Protein AF-A0AAV6KZR9-F1 (afdb_monomer_lite)

Foldseek 3Di:
DDDDDDDDDDPPDPPVPPPPVDLALQVLCVQKAWDDDDPPPPDDPFAIWIGGNLPLDPDTDRHDSVLSLCQDQRDPPPDDNPPHHHRPSDDPVSSVVVVVSSVVSCVVPVDPPDPDDDDDDDDDDDD

Secondary structure (DSSP, 8-state):
------------------------S-GGGGGEEEE---TTSSS--PPPEEEETT-S-SSPEE--HHHHHHHHT-PPTTSPP-S----TTS-HHHHHHHHHHHHHHHHHHS-TT--------------

Structure (mmCIF, N/CA/C/O backbone):
data_AF-A0AAV6KZR9-F1
#
_entry.id   AF-A0AAV6KZR9-F1
#
loop_
_atom_site.group_PDB
_atom_site.id
_atom_site.type_symbol
_atom_site.label_atom_id
_atom_site.label_alt_id
_atom_site.label_comp_id
_atom_site.label_asym_id
_atom_site.label_entity_id
_atom_site.label_seq_id
_atom_site.pdbx_PDB_ins_code
_atom_site.Cartn_x
_atom_site.Cartn_y
_atom_site.Cartn_z
_atom_site.occupancy
_atom_site.B_iso_or_equiv
_atom_site.auth_seq_id
_atom_site.auth_comp_id
_atom_site.auth_asym_id
_atom_site.auth_atom_id
_atom_site.pdbx_PDB_model_num
ATOM 1 N N . MET A 1 1 ? 30.756 -46.237 -32.891 1.00 49.34 1 MET A N 1
ATOM 2 C CA . MET A 1 1 ? 30.267 -46.636 -31.551 1.00 49.34 1 MET A CA 1
ATOM 3 C C . MET A 1 1 ? 31.383 -46.223 -30.629 1.00 49.34 1 MET A C 1
ATOM 5 O O . MET A 1 1 ? 32.320 -46.984 -30.441 1.00 49.34 1 MET A O 1
ATOM 9 N N . ASP A 1 2 ? 31.334 -44.978 -30.181 1.00 40.25 2 ASP A N 1
ATOM 10 C CA . ASP A 1 2 ? 32.465 -44.315 -29.549 1.00 40.25 2 ASP A CA 1
ATOM 11 C C . ASP A 1 2 ? 32.039 -44.006 -28.116 1.00 40.25 2 ASP A C 1
ATOM 13 O O . ASP A 1 2 ? 31.153 -43.185 -27.879 1.00 40.25 2 ASP A O 1
ATOM 17 N N . LEU A 1 3 ? 32.597 -44.784 -27.188 1.00 58.00 3 LEU A N 1
ATOM 18 C CA . LEU A 1 3 ? 32.326 -44.775 -25.755 1.00 58.00 3 LEU A CA 1
ATOM 19 C C . LEU A 1 3 ? 33.661 -44.607 -25.017 1.00 58.00 3 LEU A C 1
ATOM 21 O O . LEU A 1 3 ? 34.383 -45.584 -24.852 1.00 58.00 3 LEU A O 1
ATOM 25 N N . ASP A 1 4 ? 33.957 -43.384 -24.578 1.00 46.25 4 ASP A N 1
ATOM 26 C CA . ASP A 1 4 ? 34.807 -43.058 -23.418 1.00 46.25 4 ASP A CA 1
ATOM 27 C C . ASP A 1 4 ? 34.487 -41.584 -23.047 1.00 46.25 4 ASP A C 1
ATOM 29 O O . ASP A 1 4 ? 34.670 -40.687 -23.861 1.00 46.25 4 ASP A O 1
ATOM 33 N N . ARG A 1 5 ? 33.677 -41.315 -22.012 1.00 50.78 5 ARG A N 1
ATOM 34 C CA . ARG A 1 5 ? 34.045 -41.218 -20.584 1.00 50.78 5 ARG A CA 1
ATOM 35 C C . ARG A 1 5 ? 34.639 -39.855 -20.232 1.00 50.78 5 ARG A C 1
ATOM 37 O O . ARG A 1 5 ? 35.796 -39.576 -20.507 1.00 50.78 5 ARG A O 1
ATOM 44 N N . SER A 1 6 ? 33.859 -39.052 -19.514 1.00 57.44 6 SER A N 1
ATOM 45 C CA . SER A 1 6 ? 34.234 -38.558 -18.183 1.00 57.44 6 SER A CA 1
ATOM 46 C C . SER A 1 6 ? 33.113 -37.700 -17.611 1.00 57.44 6 SER A C 1
ATOM 48 O O . SER A 1 6 ? 32.678 -36.719 -18.201 1.00 57.44 6 SER A O 1
ATOM 50 N N . ILE A 1 7 ? 32.649 -38.145 -16.452 1.00 62.56 7 ILE A N 1
ATOM 51 C CA . ILE A 1 7 ? 31.815 -37.426 -15.501 1.00 62.56 7 ILE A CA 1
ATOM 52 C C . ILE A 1 7 ? 32.694 -36.369 -14.831 1.00 62.56 7 ILE A C 1
ATOM 54 O O . ILE A 1 7 ? 33.696 -36.725 -14.218 1.00 62.56 7 ILE A O 1
ATOM 58 N N . HIS A 1 8 ? 32.323 -35.108 -15.009 1.00 48.62 8 HIS A N 1
ATOM 59 C CA . HIS A 1 8 ? 32.473 -33.936 -14.136 1.00 48.62 8 HIS A CA 1
ATOM 60 C C . HIS A 1 8 ? 31.905 -32.787 -14.994 1.00 48.62 8 HIS A C 1
ATOM 62 O O . HIS A 1 8 ? 32.225 -32.681 -16.172 1.00 48.62 8 HIS A O 1
ATOM 68 N N . SER A 1 9 ? 30.970 -31.978 -14.539 1.00 47.84 9 SER A N 1
ATOM 69 C CA . SER A 1 9 ? 30.980 -31.354 -13.233 1.00 47.84 9 SER A CA 1
ATOM 70 C C . SER A 1 9 ? 29.562 -31.061 -12.786 1.00 47.84 9 SER A C 1
ATOM 72 O O . SER A 1 9 ? 28.656 -30.867 -13.595 1.00 47.84 9 SER A O 1
ATOM 74 N N . GLU A 1 10 ? 29.421 -31.044 -11.474 1.00 55.38 10 GLU A N 1
ATOM 75 C CA . GLU A 1 10 ? 28.319 -30.452 -10.744 1.00 55.38 10 GLU A CA 1
ATOM 76 C C . GLU A 1 10 ? 27.943 -29.076 -11.328 1.00 55.38 10 GLU A C 1
ATOM 78 O O . GLU A 1 10 ? 28.762 -28.162 -11.345 1.00 55.38 10 GLU A O 1
ATOM 83 N N . GLU A 1 11 ? 26.704 -28.925 -11.796 1.00 58.19 11 GLU A N 1
ATOM 84 C CA . GLU A 1 11 ? 26.035 -27.621 -11.858 1.00 58.19 11 GLU A CA 1
ATOM 85 C C . GLU A 1 11 ? 25.015 -27.601 -10.713 1.00 58.19 11 GLU A C 1
ATOM 87 O O . GLU A 1 11 ? 23.801 -27.648 -10.906 1.00 58.19 11 GLU A O 1
ATOM 92 N N . GLU A 1 12 ? 25.553 -27.659 -9.494 1.00 56.38 12 GLU A N 1
ATOM 93 C CA . GLU A 1 12 ? 24.895 -27.098 -8.321 1.00 56.38 12 GLU A CA 1
ATOM 94 C C . GLU A 1 12 ? 25.208 -25.598 -8.257 1.00 56.38 12 GLU A C 1
ATOM 96 O O . GLU A 1 12 ? 26.265 -25.149 -8.700 1.00 56.38 12 GLU A O 1
ATOM 101 N N . ASP A 1 13 ? 24.268 -24.870 -7.663 1.00 42.94 13 ASP A N 1
ATOM 102 C CA . ASP A 1 13 ? 24.344 -23.467 -7.265 1.00 42.94 13 ASP A CA 1
ATOM 103 C C . ASP A 1 13 ? 24.346 -22.405 -8.375 1.00 42.94 13 ASP A C 1
ATOM 105 O O . ASP A 1 13 ? 25.357 -21.816 -8.740 1.00 42.94 13 ASP A O 1
ATOM 109 N N . ASP A 1 14 ? 23.131 -22.039 -8.788 1.00 42.25 14 ASP A N 1
ATOM 110 C CA . ASP A 1 14 ? 22.800 -20.616 -8.897 1.00 42.25 14 ASP A CA 1
ATOM 111 C C . ASP A 1 14 ? 21.538 -20.361 -8.062 1.00 42.25 14 ASP A C 1
ATOM 113 O O . ASP A 1 14 ? 20.446 -20.064 -8.558 1.00 42.25 14 ASP A O 1
ATOM 117 N N . ILE A 1 15 ? 21.674 -20.539 -6.743 1.00 54.19 15 ILE A N 1
ATOM 118 C CA . ILE A 1 15 ? 20.877 -19.733 -5.825 1.00 54.19 15 ILE A CA 1
ATOM 119 C C . ILE A 1 15 ? 21.330 -18.301 -6.114 1.00 54.19 15 ILE A C 1
ATOM 121 O O . ILE A 1 15 ? 22.389 -17.882 -5.657 1.00 54.19 15 ILE A O 1
ATOM 125 N N . GLN A 1 16 ? 20.565 -17.572 -6.934 1.00 43.94 16 GLN A N 1
ATOM 126 C CA . GLN A 1 16 ? 20.769 -16.138 -7.136 1.00 43.94 16 GLN A CA 1
ATOM 127 C C . GLN A 1 16 ? 20.476 -15.422 -5.824 1.00 43.94 16 GLN A C 1
ATOM 129 O O . GLN A 1 16 ? 19.374 -14.939 -5.563 1.00 43.94 16 GLN A O 1
ATOM 134 N N . GLU A 1 17 ? 21.494 -15.390 -4.981 1.00 54.78 17 GLU A N 1
ATOM 135 C CA . GLU A 1 17 ? 21.587 -14.645 -3.741 1.00 54.78 17 GLU A CA 1
ATOM 136 C C . GLU A 1 17 ? 21.960 -13.184 -4.069 1.00 54.78 17 GLU A C 1
ATOM 138 O O . GLU A 1 17 ? 22.914 -12.620 -3.553 1.00 54.78 17 GLU A O 1
ATOM 143 N N . ASP A 1 18 ? 21.179 -12.567 -4.961 1.00 43.91 18 ASP A N 1
ATOM 144 C CA . ASP A 1 18 ? 21.249 -11.154 -5.361 1.00 43.91 18 ASP A CA 1
ATOM 145 C C . ASP A 1 18 ? 19.867 -10.492 -5.184 1.00 43.91 18 ASP A C 1
ATOM 147 O O . ASP A 1 18 ? 19.399 -9.711 -6.006 1.00 43.91 18 ASP A O 1
ATOM 151 N N . ASP A 1 19 ? 19.186 -10.796 -4.078 1.00 48.09 19 ASP A N 1
ATOM 152 C CA . ASP A 1 19 ? 18.079 -9.978 -3.561 1.00 48.09 19 ASP A CA 1
ATOM 153 C C . ASP A 1 19 ? 18.475 -9.405 -2.190 1.00 48.09 19 ASP A C 1
ATOM 155 O O . ASP A 1 19 ? 17.711 -9.356 -1.225 1.00 48.09 19 ASP A O 1
ATOM 159 N N . ILE A 1 20 ? 19.720 -8.926 -2.089 1.00 49.25 20 ILE A N 1
ATOM 160 C CA . ILE A 1 20 ? 20.002 -7.818 -1.177 1.00 49.25 20 ILE A CA 1
ATOM 161 C C . ILE A 1 20 ? 19.287 -6.634 -1.811 1.00 49.25 20 ILE A C 1
ATOM 163 O O . ILE A 1 20 ? 19.848 -5.924 -2.641 1.00 49.25 20 ILE A O 1
ATOM 167 N N . GLU A 1 21 ? 18.004 -6.513 -1.468 1.00 52.53 21 GLU A N 1
ATOM 168 C CA . GLU A 1 21 ? 17.100 -5.425 -1.804 1.00 52.53 21 GLU A CA 1
ATOM 169 C C . GLU A 1 21 ? 17.834 -4.113 -1.491 1.00 52.53 21 GLU A C 1
ATOM 171 O O . GLU A 1 21 ? 17.826 -3.631 -0.353 1.00 52.53 21 GLU A O 1
ATOM 176 N N . GLU A 1 22 ? 18.562 -3.580 -2.486 1.00 53.12 22 GLU A N 1
ATOM 177 C CA . GLU A 1 22 ? 19.227 -2.286 -2.395 1.00 53.12 22 GLU A CA 1
ATOM 178 C C . GLU A 1 22 ? 18.170 -1.326 -1.858 1.00 53.12 22 GLU A C 1
ATOM 180 O O . GLU A 1 22 ? 17.028 -1.375 -2.339 1.00 53.12 22 GLU A O 1
ATOM 185 N N . PRO A 1 23 ? 18.489 -0.476 -0.864 1.00 52.69 23 PRO A N 1
ATOM 186 C CA . PRO A 1 23 ? 17.531 0.491 -0.366 1.00 52.69 23 PRO A CA 1
ATOM 187 C C . PRO A 1 23 ? 17.122 1.361 -1.555 1.00 52.69 23 PRO A C 1
ATOM 189 O O . PRO A 1 23 ? 17.841 2.245 -1.993 1.00 52.69 23 PRO A O 1
ATOM 192 N N . SER A 1 24 ? 16.002 1.031 -2.184 1.00 58.84 24 SER A N 1
ATOM 193 C CA . SER A 1 24 ? 15.575 1.706 -3.396 1.00 58.84 24 SER A CA 1
ATOM 194 C C . SER A 1 24 ? 14.849 2.978 -2.984 1.00 58.84 24 SER A C 1
ATOM 196 O O . SER A 1 24 ? 14.325 3.098 -1.874 1.00 58.84 24 SER A O 1
ATOM 198 N N . ALA A 1 25 ? 14.701 3.925 -3.911 1.00 63.19 25 ALA A N 1
ATOM 199 C CA . ALA A 1 25 ? 13.853 5.106 -3.718 1.00 63.19 25 ALA A CA 1
ATOM 200 C C . ALA A 1 25 ? 12.370 4.772 -3.412 1.00 63.19 25 ALA A C 1
ATOM 202 O O . ALA A 1 25 ? 11.537 5.677 -3.295 1.00 63.19 25 ALA A O 1
ATOM 203 N N . THR A 1 26 ? 12.020 3.485 -3.344 1.00 73.44 26 THR A N 1
ATOM 204 C CA . THR A 1 26 ? 10.676 2.958 -3.178 1.00 73.44 26 THR A CA 1
ATOM 205 C C . THR A 1 26 ? 10.633 1.852 -2.106 1.00 73.44 26 THR A C 1
ATOM 207 O O . THR A 1 26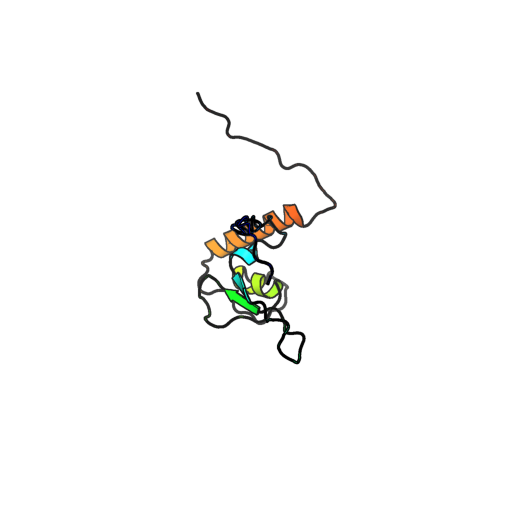 ? 10.309 0.709 -2.426 1.00 73.44 26 THR A O 1
ATOM 210 N N . PRO A 1 27 ? 10.900 2.169 -0.823 1.00 81.31 27 PRO A N 1
ATOM 211 C CA . PRO A 1 27 ? 10.926 1.177 0.263 1.00 81.31 27 PRO A CA 1
ATOM 212 C C . PRO A 1 27 ? 9.560 0.512 0.498 1.00 81.31 27 PRO A C 1
ATOM 214 O O . PRO A 1 27 ? 9.470 -0.607 0.991 1.00 81.31 27 PRO A O 1
ATOM 217 N N . LEU A 1 28 ? 8.471 1.164 0.076 1.00 84.81 28 LEU A N 1
ATOM 218 C CA . LEU A 1 28 ? 7.118 0.650 0.268 1.00 84.81 28 LEU A CA 1
ATOM 219 C C . LEU A 1 28 ? 6.818 -0.638 -0.525 1.00 84.81 28 LEU A C 1
ATOM 221 O O . LEU A 1 28 ? 5.836 -1.312 -0.215 1.00 84.81 28 LEU A O 1
ATOM 225 N N . TRP A 1 29 ? 7.627 -0.994 -1.535 1.00 84.50 29 TRP A N 1
ATOM 226 C CA . TRP A 1 29 ? 7.453 -2.264 -2.254 1.00 84.50 29 TRP A CA 1
ATOM 227 C C . TRP A 1 29 ? 7.663 -3.477 -1.356 1.00 84.50 29 TRP A C 1
ATOM 229 O O . TRP A 1 29 ? 7.004 -4.480 -1.575 1.00 84.50 29 TRP A O 1
ATOM 239 N N . LYS A 1 30 ? 8.457 -3.367 -0.290 1.00 83.94 30 LYS A N 1
ATOM 240 C CA . LYS A 1 30 ? 8.670 -4.464 0.661 1.00 83.94 30 LYS A CA 1
ATOM 241 C C . LYS A 1 30 ? 7.378 -4.955 1.326 1.00 83.94 30 LYS A C 1
ATOM 243 O O . LYS A 1 30 ? 7.244 -6.112 1.714 1.00 83.94 30 LYS A O 1
ATOM 248 N N . TYR A 1 31 ? 6.384 -4.073 1.415 1.00 86.06 31 TYR A N 1
ATOM 249 C CA . TYR A 1 31 ? 5.091 -4.352 2.036 1.00 86.06 31 TYR A CA 1
ATOM 250 C C . TYR A 1 31 ? 4.012 -4.797 1.035 1.00 86.06 31 TYR A C 1
ATOM 252 O O . TYR A 1 31 ? 2.863 -5.047 1.420 1.00 86.06 31 TYR A O 1
ATOM 260 N N . VAL A 1 32 ? 4.349 -4.897 -0.255 1.00 87.19 32 VAL A N 1
ATOM 261 C CA . VAL A 1 32 ? 3.436 -5.364 -1.302 1.00 87.19 32 VAL A CA 1
ATOM 262 C C . VAL A 1 32 ? 4.121 -6.338 -2.251 1.00 87.19 32 VAL A C 1
ATOM 264 O O . VAL A 1 32 ? 5.202 -6.105 -2.770 1.00 87.19 32 VAL A O 1
ATOM 267 N N . THR A 1 33 ? 3.441 -7.420 -2.590 1.00 86.69 33 THR A N 1
ATOM 268 C CA . THR A 1 33 ? 3.956 -8.361 -3.581 1.00 86.69 33 THR A CA 1
ATOM 269 C C . THR A 1 33 ? 3.614 -7.865 -4.983 1.00 86.69 33 THR A C 1
ATOM 271 O O . THR A 1 33 ? 2.436 -7.724 -5.334 1.00 86.69 33 THR A O 1
ATOM 274 N N . LYS A 1 34 ? 4.628 -7.599 -5.815 1.00 84.00 34 LYS A N 1
ATOM 275 C CA . LYS A 1 34 ? 4.432 -7.241 -7.226 1.00 84.00 34 LYS A CA 1
ATOM 276 C C . LYS A 1 34 ? 4.063 -8.483 -8.028 1.00 84.00 34 LYS A C 1
ATOM 278 O O . LYS A 1 34 ? 4.854 -9.404 -8.177 1.00 84.00 34 LYS A O 1
ATOM 283 N N . VAL A 1 35 ? 2.874 -8.472 -8.612 1.00 81.19 35 VAL A N 1
ATOM 284 C CA . VAL A 1 35 ? 2.426 -9.524 -9.520 1.00 81.19 35 VAL A CA 1
ATOM 285 C C . VAL A 1 35 ? 2.830 -9.119 -10.932 1.00 81.19 35 VAL A C 1
ATOM 287 O O . VAL A 1 35 ? 2.206 -8.252 -11.559 1.00 81.19 35 VAL A O 1
ATOM 290 N N . HIS A 1 36 ? 3.908 -9.725 -11.425 1.00 68.69 36 HIS A N 1
ATOM 291 C CA . HIS A 1 36 ? 4.295 -9.607 -12.823 1.00 68.69 36 HIS A CA 1
ATOM 292 C C . HIS A 1 36 ? 3.285 -10.374 -13.673 1.00 68.69 36 HIS A C 1
ATOM 294 O O . HIS A 1 36 ? 3.091 -11.574 -13.517 1.00 68.69 36 HIS A O 1
ATOM 300 N N . VAL A 1 37 ? 2.596 -9.655 -14.557 1.00 63.34 37 VAL A N 1
ATOM 301 C CA . VAL A 1 37 ? 1.798 -10.297 -15.598 1.00 63.34 37 VAL A CA 1
ATOM 302 C C . VAL A 1 37 ? 2.789 -10.718 -16.666 1.00 63.34 37 VAL A C 1
ATOM 304 O O . VAL A 1 37 ? 3.420 -9.858 -17.282 1.00 63.34 37 VAL A O 1
ATOM 307 N N . GLU A 1 38 ? 2.964 -12.022 -16.834 1.00 56.69 38 GLU A N 1
ATOM 308 C CA . GLU A 1 38 ? 3.897 -12.568 -17.809 1.00 56.69 38 GLU A CA 1
ATOM 309 C C . GLU A 1 38 ? 3.611 -12.005 -19.203 1.00 56.69 38 GLU A C 1
ATOM 311 O O . GLU A 1 38 ? 2.462 -11.905 -19.656 1.00 56.69 38 GLU A O 1
ATOM 316 N N . LYS A 1 39 ? 4.687 -11.621 -19.891 1.00 52.41 39 LYS A N 1
ATOM 317 C CA . LYS A 1 39 ? 4.691 -11.023 -21.229 1.00 52.41 39 LYS A CA 1
ATOM 318 C C . LYS A 1 39 ? 4.412 -12.097 -22.295 1.00 52.41 39 LYS A C 1
ATOM 320 O O . LYS A 1 39 ? 5.180 -12.262 -23.228 1.00 52.41 39 LYS A O 1
ATOM 325 N N . GLY A 1 40 ? 3.338 -12.864 -22.125 1.00 50.16 40 GLY A N 1
ATOM 326 C CA . GLY A 1 40 ? 2.938 -13.966 -23.010 1.00 50.16 40 GLY A CA 1
ATOM 327 C C . GLY A 1 40 ? 1.446 -13.981 -23.344 1.00 50.16 40 GLY A C 1
ATOM 328 O O . GLY A 1 40 ? 1.027 -14.647 -24.287 1.00 50.16 40 GLY A O 1
ATOM 329 N N . SER A 1 41 ? 0.626 -13.199 -22.635 1.00 49.41 41 SER A N 1
ATOM 330 C CA . SER A 1 41 ? -0.787 -13.044 -22.984 1.00 49.41 41 SER A CA 1
ATOM 331 C C . SER A 1 41 ? -0.927 -12.068 -24.153 1.00 49.41 41 SER A C 1
ATOM 333 O O . SER A 1 41 ? -0.669 -10.872 -24.035 1.00 49.41 41 SER A O 1
ATOM 335 N N . LYS A 1 42 ? -1.295 -12.622 -25.306 1.00 48.41 42 LYS A N 1
ATOM 336 C CA . LYS A 1 42 ? -1.541 -11.973 -26.597 1.00 48.41 42 LYS A CA 1
ATOM 337 C C . LYS A 1 42 ? -2.537 -10.808 -26.466 1.00 48.41 42 LYS A C 1
ATOM 339 O O . LYS A 1 42 ? -3.731 -10.980 -26.672 1.00 48.41 42 LYS A O 1
ATOM 344 N N . GLY A 1 43 ? -2.035 -9.621 -26.138 1.00 48.34 43 GLY A N 1
ATOM 345 C CA . GLY A 1 43 ? -2.795 -8.373 -26.170 1.00 48.34 43 GLY A CA 1
ATOM 346 C C . GLY A 1 43 ? -2.751 -7.583 -24.866 1.00 48.34 43 GLY A C 1
ATOM 347 O O . GLY A 1 43 ? -3.326 -7.975 -23.858 1.00 48.34 43 GLY A O 1
ATOM 348 N N . GLY A 1 44 ? -2.150 -6.397 -24.941 1.00 48.88 44 GLY A N 1
ATOM 349 C CA . GLY A 1 44 ? -2.406 -5.310 -24.001 1.00 48.88 44 GLY A CA 1
ATOM 350 C C . GLY A 1 44 ? -1.254 -5.037 -23.047 1.00 48.88 44 GLY A C 1
ATOM 351 O O . GLY A 1 44 ? -0.847 -5.896 -22.272 1.00 48.88 44 GLY A O 1
ATOM 352 N N . GLY A 1 45 ? -0.761 -3.795 -23.080 1.00 54.09 45 GLY A N 1
ATOM 353 C CA . GLY A 1 45 ? 0.102 -3.222 -22.050 1.00 54.09 45 GLY A CA 1
ATOM 354 C C . GLY A 1 45 ? -0.616 -3.222 -20.702 1.00 54.09 45 GLY A C 1
ATOM 355 O O . GLY A 1 45 ? -1.237 -2.236 -20.309 1.00 54.09 45 GLY A O 1
ATOM 356 N N . GLY A 1 46 ? -0.586 -4.367 -20.025 1.00 58.84 46 GLY A N 1
ATOM 357 C CA . GLY A 1 46 ? -1.213 -4.574 -18.734 1.00 58.84 46 GLY A CA 1
ATOM 358 C C . GLY A 1 46 ? -0.466 -3.780 -17.678 1.00 58.84 46 GLY A C 1
ATOM 359 O O . GLY A 1 46 ? 0.723 -3.991 -17.449 1.00 58.84 46 GLY A O 1
ATOM 360 N N . SER A 1 47 ? -1.167 -2.857 -17.029 1.00 66.56 47 SER A N 1
ATOM 361 C CA . SER A 1 47 ? -0.667 -2.162 -15.848 1.00 66.56 47 SER A CA 1
ATOM 362 C C . SER A 1 47 ? -0.191 -3.175 -14.800 1.00 66.56 47 SER A C 1
ATOM 364 O O . SER A 1 47 ? -0.830 -4.209 -14.587 1.00 66.56 47 SER A O 1
ATOM 366 N N . ALA A 1 48 ? 0.951 -2.875 -14.166 1.00 75.38 48 ALA A N 1
ATOM 367 C CA . ALA A 1 48 ? 1.515 -3.706 -13.107 1.00 75.38 48 ALA A CA 1
ATOM 368 C C . ALA A 1 48 ? 0.448 -4.009 -12.048 1.00 75.38 48 ALA A C 1
ATOM 370 O O . ALA A 1 48 ? -0.372 -3.148 -11.712 1.00 75.38 48 ALA A O 1
ATOM 371 N N . LYS A 1 49 ? 0.436 -5.245 -11.555 1.00 84.69 49 LYS A N 1
ATOM 372 C CA . LYS A 1 49 ? -0.472 -5.669 -10.496 1.00 84.69 49 LYS A CA 1
ATOM 373 C C . LYS A 1 49 ? 0.308 -5.800 -9.191 1.00 84.69 49 LYS A C 1
ATOM 375 O O . LYS A 1 49 ? 1.493 -6.120 -9.216 1.00 84.69 49 LYS A O 1
ATOM 380 N N . PHE A 1 50 ? -0.332 -5.537 -8.060 1.00 86.56 50 PHE A N 1
ATOM 381 C CA . PHE A 1 50 ? 0.281 -5.716 -6.744 1.00 86.56 50 PHE A CA 1
ATOM 382 C C . PHE A 1 50 ? -0.728 -6.245 -5.726 1.00 86.56 50 PHE A C 1
ATOM 384 O O . PHE A 1 50 ? -1.917 -5.933 -5.797 1.00 86.56 50 PHE A O 1
ATOM 391 N N .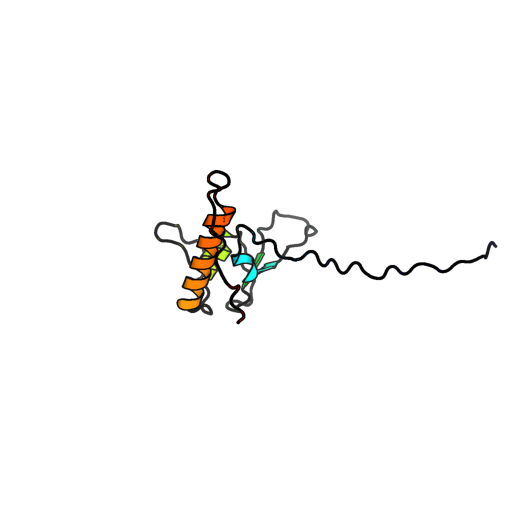 ILE A 1 51 ? -0.253 -7.044 -4.778 1.00 87.81 51 ILE A N 1
ATOM 392 C CA . ILE A 1 51 ? -1.034 -7.604 -3.672 1.00 87.81 51 ILE A CA 1
ATOM 393 C C . ILE A 1 51 ? -0.478 -7.035 -2.372 1.00 87.81 51 ILE A C 1
ATOM 395 O O . ILE A 1 51 ? 0.730 -6.916 -2.206 1.00 87.81 51 ILE A O 1
ATOM 399 N N . CYS A 1 52 ? -1.359 -6.650 -1.455 1.00 89.81 52 CYS A N 1
ATOM 400 C CA . CYS A 1 52 ? -0.952 -6.149 -0.149 1.00 89.81 52 CYS A CA 1
ATOM 401 C C . CYS A 1 52 ? -0.597 -7.310 0.787 1.00 89.81 52 CYS A C 1
ATOM 403 O O . CYS A 1 52 ? -1.437 -8.187 1.004 1.00 89.81 52 CYS A O 1
ATOM 405 N N . ASN A 1 53 ? 0.600 -7.288 1.383 1.00 88.69 53 ASN A N 1
ATOM 406 C CA . ASN A 1 53 ? 1.064 -8.366 2.266 1.00 88.69 53 ASN A CA 1
ATOM 407 C C . ASN A 1 53 ? 0.278 -8.412 3.589 1.00 88.69 53 ASN A C 1
ATOM 409 O O . ASN A 1 53 ? 0.151 -9.463 4.209 1.00 88.69 53 ASN A O 1
ATOM 413 N N . PHE A 1 54 ? -0.358 -7.304 3.976 1.00 84.88 54 PHE A N 1
ATOM 414 C CA . PHE A 1 54 ? -1.226 -7.233 5.156 1.00 84.88 54 PHE A CA 1
ATOM 415 C C . PHE A 1 54 ? -2.583 -7.929 4.975 1.00 84.88 54 PHE A C 1
ATOM 417 O O . PHE A 1 54 ? -3.415 -7.901 5.880 1.00 84.88 54 PHE A O 1
ATOM 424 N N . SER A 1 55 ? -2.841 -8.549 3.817 1.00 79.94 55 SER A N 1
ATOM 425 C CA . SER A 1 55 ? -4.075 -9.301 3.553 1.00 79.94 55 SER A CA 1
ATOM 426 C C . SER A 1 55 ? -5.351 -8.464 3.725 1.00 79.94 55 SER A C 1
ATOM 428 O O . SER A 1 55 ? -6.399 -8.960 4.136 1.00 79.94 55 SER A O 1
ATOM 430 N N . CYS A 1 56 ? -5.290 -7.167 3.408 1.00 83.06 56 CYS A N 1
ATOM 431 C CA . CYS A 1 56 ? -6.473 -6.302 3.412 1.00 83.06 56 CYS A CA 1
ATOM 432 C C . CYS A 1 56 ? -7.453 -6.643 2.283 1.00 83.06 56 CYS A C 1
ATOM 434 O O . CYS A 1 56 ? -8.639 -6.341 2.368 1.00 83.06 56 CYS A O 1
ATOM 436 N N . GLN A 1 57 ? -6.945 -7.222 1.193 1.00 78.00 57 GLN A N 1
ATOM 437 C CA . GLN A 1 57 ? -7.726 -7.606 0.033 1.00 78.00 57 GLN A CA 1
ATOM 438 C C . GLN A 1 57 ? -7.092 -8.836 -0.608 1.00 78.00 57 GLN A C 1
ATOM 440 O O . GLN A 1 57 ? -5.891 -8.863 -0.851 1.00 78.00 57 GLN A O 1
ATOM 445 N N . VAL A 1 58 ? -7.923 -9.828 -0.923 1.00 75.44 58 VAL A N 1
ATOM 446 C CA . VAL A 1 58 ? -7.495 -11.079 -1.574 1.00 75.44 58 VAL A CA 1
ATOM 447 C C . VAL A 1 58 ? -7.158 -10.860 -3.057 1.00 75.44 58 VAL A C 1
ATOM 449 O O . VAL A 1 58 ? -6.409 -11.617 -3.662 1.00 75.44 58 VAL A O 1
ATOM 452 N N . LYS A 1 59 ? -7.712 -9.805 -3.667 1.00 81.12 59 LYS A N 1
ATOM 453 C CA . LYS A 1 59 ? -7.540 -9.494 -5.091 1.00 81.12 59 LYS A CA 1
ATOM 454 C C . LYS A 1 59 ? -6.376 -8.527 -5.323 1.00 81.12 59 LYS A C 1
ATOM 456 O O . LYS A 1 59 ? -6.320 -7.514 -4.619 1.00 81.12 59 LYS A O 1
ATOM 461 N N . PRO A 1 60 ? -5.543 -8.756 -6.356 1.00 83.38 60 PRO A N 1
ATOM 462 C CA . PRO A 1 60 ? -4.485 -7.832 -6.737 1.00 83.38 60 PRO A CA 1
ATOM 463 C C . PRO A 1 60 ? -5.058 -6.502 -7.232 1.00 83.38 60 PRO A C 1
ATOM 465 O O . PRO A 1 60 ? -5.992 -6.462 -8.036 1.00 83.38 60 PRO A O 1
ATOM 468 N N . TYR A 1 61 ? -4.459 -5.404 -6.791 1.00 84.50 61 TYR A N 1
ATOM 469 C CA . TYR A 1 61 ? -4.717 -4.072 -7.317 1.00 84.50 61 TYR A CA 1
ATOM 470 C C . TYR A 1 61 ? -3.971 -3.868 -8.636 1.00 84.50 61 TYR A C 1
ATOM 472 O O . TYR A 1 61 ? -2.837 -4.311 -8.797 1.00 84.50 61 TYR A O 1
ATOM 480 N N . THR A 1 62 ? -4.581 -3.149 -9.577 1.00 84.06 62 THR A N 1
ATOM 481 C CA . THR A 1 62 ? -3.930 -2.713 -10.821 1.00 84.06 62 THR A CA 1
ATOM 482 C C . THR A 1 62 ? -3.364 -1.307 -10.639 1.00 84.06 62 THR A C 1
ATOM 484 O O . THR A 1 62 ? -4.116 -0.346 -10.435 1.00 84.06 62 THR A O 1
ATOM 487 N N . GLY A 1 63 ? -2.049 -1.135 -10.720 1.00 81.56 63 GLY A N 1
ATOM 488 C CA . GLY A 1 63 ? -1.446 0.163 -10.468 1.00 81.56 63 GLY A CA 1
ATOM 489 C C . GLY A 1 63 ? 0.070 0.204 -10.431 1.00 81.56 63 GLY A C 1
ATOM 490 O O . GLY A 1 63 ? 0.746 -0.793 -10.224 1.00 81.56 63 GLY A O 1
ATOM 491 N N . SER A 1 64 ? 0.594 1.415 -10.597 1.00 81.75 64 SER A N 1
ATOM 492 C CA . SER A 1 64 ? 1.985 1.739 -10.301 1.00 81.75 64 SER A CA 1
ATOM 493 C C . SER A 1 64 ? 2.171 2.068 -8.815 1.00 81.75 64 SER A C 1
ATOM 495 O O . SER A 1 64 ? 1.205 2.155 -8.050 1.00 81.75 64 SER A O 1
ATOM 497 N N . TYR A 1 65 ? 3.418 2.337 -8.427 1.00 82.94 65 TYR A N 1
ATOM 498 C CA . TYR A 1 65 ? 3.821 2.726 -7.075 1.00 82.94 65 TYR A CA 1
ATOM 499 C C . TYR A 1 65 ? 2.954 3.823 -6.436 1.00 82.94 65 TYR A C 1
ATOM 501 O O . TYR A 1 65 ? 2.683 3.783 -5.243 1.00 82.94 65 TYR A O 1
ATOM 509 N N . SER A 1 66 ? 2.433 4.781 -7.211 1.00 83.31 66 SER A N 1
ATOM 510 C CA . SER A 1 66 ? 1.548 5.823 -6.670 1.00 83.31 66 SER A CA 1
ATOM 511 C C . SER A 1 66 ? 0.285 5.254 -6.010 1.00 83.31 66 SER A C 1
ATOM 513 O O . SER A 1 66 ? -0.209 5.836 -5.048 1.00 83.31 66 SER A O 1
ATOM 515 N N . ARG A 1 67 ? -0.237 4.123 -6.508 1.00 86.94 67 ARG A N 1
ATOM 516 C CA . ARG A 1 67 ? -1.367 3.411 -5.892 1.00 86.94 67 ARG A CA 1
ATOM 517 C C . ARG A 1 67 ? -0.936 2.582 -4.689 1.00 86.94 67 ARG A C 1
ATOM 519 O O . ARG A 1 67 ? -1.686 2.541 -3.726 1.00 86.94 67 ARG A O 1
ATOM 526 N N . VAL A 1 68 ? 0.260 1.993 -4.712 1.00 86.62 68 VAL A N 1
ATOM 527 C CA . VAL A 1 68 ? 0.854 1.321 -3.540 1.00 86.62 68 VAL A CA 1
ATOM 528 C C . VAL A 1 68 ? 0.986 2.311 -2.384 1.00 86.62 68 VAL A C 1
ATOM 530 O O . VAL A 1 68 ? 0.470 2.077 -1.298 1.00 86.62 68 VAL A O 1
ATOM 533 N N . ARG A 1 69 ? 1.571 3.480 -2.653 1.00 87.75 69 ARG A N 1
ATOM 534 C CA . ARG A 1 69 ? 1.698 4.572 -1.689 1.00 87.75 69 ARG A CA 1
ATOM 535 C C . ARG A 1 69 ? 0.343 5.012 -1.139 1.00 87.75 69 ARG A C 1
ATOM 537 O O . ARG A 1 69 ? 0.160 5.061 0.069 1.00 87.75 69 ARG A O 1
ATOM 544 N N . ALA A 1 70 ? -0.616 5.284 -2.025 1.00 89.38 70 ALA A N 1
ATOM 545 C CA . ALA A 1 70 ? -1.960 5.691 -1.622 1.00 89.38 70 ALA A CA 1
ATOM 546 C C . ALA A 1 70 ? -2.705 4.607 -0.822 1.00 89.38 70 ALA A C 1
ATOM 548 O O . ALA A 1 70 ? -3.554 4.939 -0.002 1.00 89.38 70 ALA A O 1
ATOM 549 N N . HIS A 1 71 ? -2.391 3.331 -1.047 1.00 89.31 71 HIS A N 1
ATOM 550 C CA . HIS A 1 71 ? -2.937 2.215 -0.286 1.00 89.31 71 HIS A CA 1
ATOM 551 C C . HIS A 1 71 ? -2.323 2.107 1.115 1.00 89.31 71 HIS A C 1
ATOM 553 O O . HIS A 1 71 ? -3.055 1.904 2.078 1.00 89.31 71 HIS A O 1
ATOM 559 N N . LEU A 1 72 ? -1.000 2.250 1.231 1.00 88.19 72 LEU A N 1
ATOM 560 C CA . LEU A 1 72 ? -0.281 2.078 2.493 1.00 88.19 72 LEU A CA 1
ATOM 561 C C . LEU A 1 72 ? -0.407 3.312 3.390 1.00 88.19 72 LEU A C 1
ATOM 563 O O . LEU A 1 72 ? -0.941 3.209 4.482 1.00 88.19 72 LEU A O 1
ATOM 567 N N . ILE A 1 73 ? 0.024 4.484 2.917 1.00 89.12 73 ILE A N 1
ATOM 568 C CA . ILE A 1 73 ? 0.098 5.710 3.733 1.00 89.12 73 ILE A CA 1
ATOM 569 C C . ILE A 1 73 ? -1.004 6.733 3.427 1.00 89.12 73 ILE A C 1
ATOM 571 O O . ILE A 1 73 ? -1.056 7.806 4.027 1.00 89.12 73 ILE A O 1
ATOM 575 N N . GLY A 1 74 ? -1.878 6.425 2.468 1.00 86.62 74 GLY A N 1
ATOM 576 C CA . GLY A 1 74 ? -2.923 7.336 2.016 1.00 86.62 74 GLY A CA 1
ATOM 577 C C . GLY A 1 74 ? -2.457 8.358 0.977 1.00 86.62 74 GLY A C 1
ATOM 578 O O . GLY A 1 74 ? -1.291 8.437 0.579 1.00 86.62 74 GLY A O 1
ATOM 579 N N . VAL A 1 75 ? -3.412 9.151 0.489 1.00 81.44 75 VAL A N 1
ATOM 580 C CA . VAL A 1 75 ? -3.127 10.277 -0.407 1.00 81.44 75 VAL A CA 1
ATOM 581 C C . VAL A 1 75 ? -2.815 11.523 0.426 1.00 81.44 75 VAL A C 1
ATOM 583 O O . VAL A 1 75 ? -3.582 11.848 1.333 1.00 81.44 75 VAL A O 1
ATOM 586 N N . PRO A 1 76 ? -1.711 12.241 0.150 1.00 76.00 76 PRO A N 1
ATOM 587 C CA . PRO A 1 76 ? -1.417 13.472 0.869 1.00 76.00 76 PRO A CA 1
ATOM 588 C C . PRO A 1 76 ? -2.458 14.556 0.536 1.00 76.00 76 PRO A C 1
ATOM 590 O O . PRO A 1 76 ? -3.083 14.512 -0.534 1.00 76.00 76 PRO A O 1
ATOM 593 N N . PRO A 1 77 ? -2.638 15.549 1.425 1.00 75.25 77 PRO A N 1
ATOM 594 C CA . PRO A 1 77 ? -3.585 16.634 1.200 1.00 75.25 77 PRO A CA 1
ATOM 595 C C . PRO A 1 77 ? -3.261 17.367 -0.109 1.00 75.25 77 PRO A C 1
ATOM 597 O O . PRO A 1 77 ? -2.104 17.661 -0.404 1.00 75.25 77 PRO A O 1
ATOM 600 N N . GLY A 1 78 ? -4.291 17.622 -0.921 1.00 75.69 78 GLY A N 1
ATOM 601 C CA . GLY A 1 78 ? -4.154 18.279 -2.227 1.00 75.69 78 GLY A CA 1
ATOM 602 C C . GLY A 1 78 ? -3.855 17.348 -3.41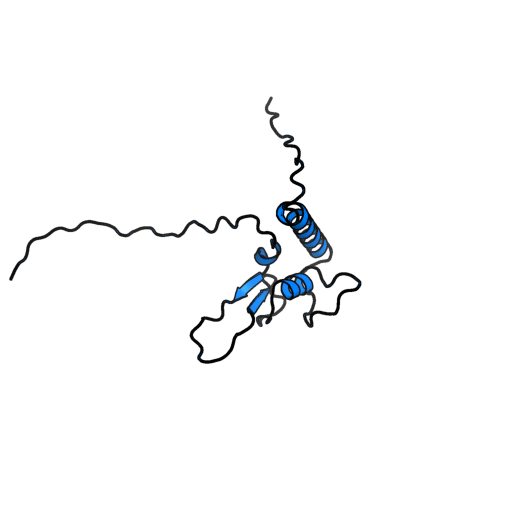0 1.00 75.69 78 GLY A C 1
ATOM 603 O O . GLY A 1 78 ? -3.749 17.827 -4.537 1.00 75.69 78 GLY A O 1
ATOM 604 N N . GLN A 1 79 ? -3.747 16.030 -3.207 1.00 75.06 79 GLN A N 1
ATOM 605 C CA . GLN A 1 79 ? -3.680 15.061 -4.309 1.00 75.06 79 GLN A CA 1
ATOM 606 C C . GLN A 1 79 ? -5.055 14.453 -4.619 1.00 75.06 79 GLN A C 1
ATOM 608 O O . GLN A 1 79 ? -5.876 14.213 -3.733 1.00 75.06 79 GLN A O 1
ATOM 613 N N . LYS A 1 80 ? -5.305 14.178 -5.905 1.00 77.00 80 LYS A N 1
ATOM 614 C CA . LYS A 1 80 ? -6.520 13.489 -6.371 1.00 77.00 80 LYS A CA 1
ATOM 615 C C . LYS A 1 80 ? -6.566 12.061 -5.832 1.00 77.00 80 LYS A C 1
ATOM 617 O O . LYS A 1 80 ? -5.548 11.385 -5.845 1.00 77.00 80 LYS A O 1
ATOM 622 N N . LYS A 1 81 ? -7.742 11.575 -5.423 1.00 75.94 81 LYS A N 1
ATOM 623 C CA . LYS A 1 81 ? -7.916 10.183 -4.975 1.00 75.94 81 LYS A CA 1
ATOM 624 C C . LYS A 1 81 ? -7.483 9.219 -6.091 1.00 75.94 81 LYS A C 1
ATOM 626 O O . LYS A 1 81 ? -8.029 9.264 -7.190 1.00 75.94 81 LYS A O 1
ATOM 631 N N . GLN A 1 82 ? -6.534 8.321 -5.817 1.00 78.00 82 GLN A N 1
ATOM 632 C CA . GLN A 1 82 ? -5.988 7.372 -6.806 1.00 78.00 82 GLN A CA 1
ATOM 633 C C . GLN A 1 82 ? -6.927 6.200 -7.175 1.00 78.00 82 GLN A C 1
ATOM 635 O O . GLN A 1 82 ? -6.526 5.310 -7.934 1.00 78.00 82 GLN A O 1
ATOM 640 N N . GLY A 1 83 ? -8.163 6.189 -6.656 1.00 79.75 83 GLY A N 1
ATOM 641 C CA . GLY A 1 83 ? -9.122 5.095 -6.852 1.00 79.75 83 GLY A CA 1
ATOM 642 C C . GLY A 1 83 ? -8.715 3.800 -6.143 1.00 79.75 83 GLY A C 1
ATOM 643 O O . GLY A 1 83 ? -9.109 2.721 -6.567 1.00 79.75 83 GLY A O 1
ATOM 644 N N . VAL A 1 84 ? -7.889 3.905 -5.100 1.00 83.81 84 VAL A N 1
ATOM 645 C CA . VAL A 1 84 ? -7.464 2.792 -4.249 1.00 83.81 84 VAL A CA 1
ATOM 646 C C . VAL A 1 84 ? -7.876 3.097 -2.815 1.00 83.81 84 VAL A C 1
ATOM 648 O O . VAL A 1 84 ? -7.793 4.244 -2.373 1.00 83.81 84 VAL A O 1
ATOM 651 N N . GLN A 1 85 ? -8.371 2.082 -2.120 1.00 84.62 85 GLN A N 1
ATOM 652 C CA . GLN A 1 85 ? -8.714 2.176 -0.705 1.00 84.62 85 GLN A CA 1
ATOM 653 C C . GLN A 1 85 ? -7.454 2.115 0.153 1.00 84.62 85 GLN A C 1
ATOM 655 O O . GLN A 1 85 ? -6.503 1.423 -0.208 1.00 84.62 85 GLN A O 1
ATOM 660 N N . VAL A 1 86 ? -7.448 2.828 1.277 1.00 87.75 86 VAL A N 1
ATOM 661 C CA . VAL A 1 86 ? -6.376 2.714 2.274 1.00 87.75 86 VAL A CA 1
ATOM 662 C C . VAL A 1 86 ? -6.464 1.335 2.931 1.00 87.75 86 VAL A C 1
ATOM 664 O O . VAL A 1 86 ? -7.552 0.773 3.074 1.00 87.75 86 VAL A O 1
ATOM 667 N N . CYS A 1 87 ? -5.321 0.758 3.281 1.00 88.94 87 CYS A N 1
ATOM 668 C CA . CYS A 1 87 ? -5.249 -0.537 3.931 1.00 88.94 87 CYS A CA 1
ATOM 669 C C . CYS A 1 87 ? -5.952 -0.497 5.294 1.00 88.94 87 CYS A C 1
ATOM 671 O O . CYS A 1 87 ? -5.484 0.156 6.217 1.00 88.94 87 CYS A O 1
ATOM 673 N N . ALA A 1 88 ? -7.048 -1.244 5.445 1.00 86.12 88 ALA A N 1
ATOM 674 C CA . ALA A 1 88 ? -7.771 -1.350 6.717 1.00 86.12 88 ALA A CA 1
ATOM 675 C C . ALA A 1 88 ? -7.013 -2.150 7.796 1.00 86.12 88 ALA A C 1
ATOM 677 O O . ALA A 1 88 ? -7.450 -2.219 8.939 1.00 86.12 88 ALA A O 1
ATOM 678 N N . LYS A 1 89 ? -5.918 -2.814 7.410 1.00 88.19 89 LYS A N 1
ATOM 679 C CA . LYS A 1 89 ? -5.083 -3.636 8.293 1.00 88.19 89 LYS A CA 1
ATOM 680 C C . LYS A 1 89 ? -3.907 -2.864 8.882 1.00 88.19 89 LYS A C 1
ATOM 682 O O . LYS A 1 89 ? -3.344 -3.326 9.863 1.00 88.19 89 LYS A O 1
ATOM 687 N N . LEU A 1 90 ? -3.555 -1.725 8.287 1.00 86.12 90 LEU A N 1
ATOM 688 C CA . LEU A 1 90 ? -2.543 -0.837 8.835 1.00 86.12 90 LEU A CA 1
ATOM 689 C C . LEU A 1 90 ? -3.172 0.034 9.915 1.00 86.12 90 LEU A C 1
ATOM 691 O O . LEU A 1 90 ? -4.231 0.633 9.703 1.00 86.12 90 LEU A O 1
ATOM 695 N N . THR A 1 91 ? -2.514 0.104 11.064 1.00 88.81 91 THR A N 1
ATOM 696 C CA . THR A 1 91 ? -2.877 1.052 12.113 1.00 88.81 91 THR A CA 1
ATOM 697 C C . THR A 1 91 ? -2.299 2.432 11.802 1.00 88.81 91 THR A C 1
ATOM 699 O O . THR A 1 91 ? -1.481 2.598 10.897 1.00 88.81 91 THR A O 1
ATOM 702 N N . HIS A 1 92 ? -2.733 3.452 12.545 1.00 86.94 92 HIS A N 1
ATOM 703 C CA . HIS A 1 92 ? -2.181 4.799 12.391 1.00 86.94 92 HIS A CA 1
ATOM 704 C C . HIS A 1 92 ? -0.664 4.824 12.633 1.00 86.94 92 HIS A C 1
ATOM 706 O O . HIS A 1 92 ? 0.051 5.481 11.884 1.00 86.94 92 HIS A O 1
ATOM 712 N N . ASP A 1 93 ? -0.183 4.056 13.614 1.00 88.69 93 ASP A N 1
ATOM 713 C CA . ASP A 1 93 ? 1.241 3.962 13.947 1.00 88.69 93 ASP A CA 1
ATOM 714 C C . ASP A 1 93 ? 2.052 3.361 12.789 1.00 88.69 93 ASP A C 1
ATOM 716 O O . ASP A 1 93 ? 3.035 3.954 12.344 1.00 88.69 93 ASP A O 1
ATOM 720 N N . ASP A 1 94 ? 1.560 2.266 12.194 1.00 89.00 94 ASP A N 1
ATOM 721 C CA . ASP A 1 94 ? 2.200 1.659 11.022 1.00 89.00 94 ASP A CA 1
ATOM 722 C C . ASP A 1 94 ? 2.268 2.649 9.851 1.00 89.00 94 ASP A C 1
ATOM 724 O O . ASP A 1 94 ? 3.294 2.774 9.182 1.00 89.00 94 ASP A O 1
ATOM 728 N N . ILE A 1 95 ? 1.175 3.381 9.601 1.00 88.94 95 ILE A N 1
ATOM 729 C CA . ILE A 1 95 ? 1.100 4.395 8.540 1.00 88.94 95 ILE A CA 1
ATOM 730 C C . ILE A 1 95 ? 2.134 5.501 8.771 1.00 88.94 95 ILE A C 1
ATOM 732 O O . ILE A 1 95 ? 2.795 5.935 7.822 1.00 88.94 95 ILE A O 1
ATOM 736 N N . GLU A 1 96 ? 2.285 5.968 10.009 1.00 89.44 96 GLU A N 1
ATOM 737 C CA . GLU A 1 96 ? 3.281 6.974 10.372 1.00 89.44 96 GLU A CA 1
ATOM 738 C C . GLU A 1 96 ? 4.709 6.451 10.201 1.00 89.44 96 GLU A C 1
ATOM 740 O O . GLU A 1 96 ? 5.552 7.166 9.646 1.00 89.44 96 GLU A O 1
ATOM 745 N N . LEU A 1 97 ? 4.966 5.198 10.581 1.00 89.12 97 LEU A N 1
ATOM 746 C CA . LEU A 1 97 ? 6.251 4.533 10.382 1.00 89.12 97 LEU A CA 1
ATOM 747 C C . LEU A 1 97 ? 6.595 4.413 8.891 1.00 89.12 97 LEU A C 1
ATOM 749 O O . LEU A 1 97 ? 7.652 4.879 8.465 1.00 89.12 97 LEU A O 1
ATOM 753 N N . LEU A 1 98 ? 5.672 3.891 8.079 1.00 88.31 98 LEU A N 1
ATOM 754 C CA . LEU A 1 98 ? 5.805 3.766 6.621 1.00 88.31 98 LEU A CA 1
ATOM 755 C C . LEU A 1 98 ? 6.043 5.129 5.956 1.00 88.31 98 LEU A C 1
ATOM 757 O O . LEU A 1 98 ? 6.866 5.266 5.048 1.00 88.31 98 LEU A O 1
ATOM 761 N N . LYS A 1 99 ? 5.336 6.167 6.412 1.00 87.50 99 LYS A N 1
ATOM 762 C CA . LYS A 1 99 ? 5.500 7.537 5.915 1.00 87.50 99 LYS A CA 1
ATOM 76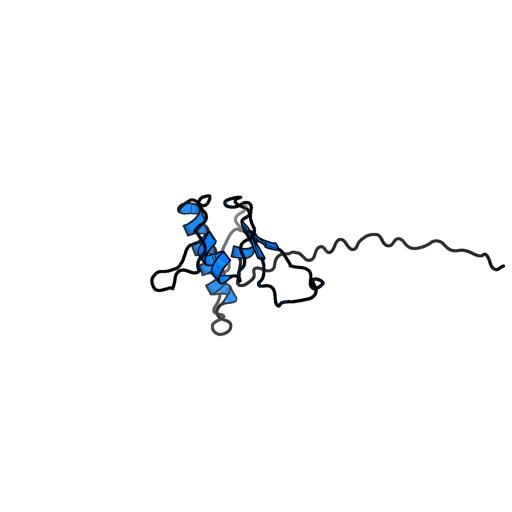3 C C . LYS A 1 99 ? 6.868 8.106 6.284 1.00 87.50 99 LYS A C 1
ATOM 765 O O . LYS A 1 99 ? 7.476 8.794 5.460 1.00 87.50 99 LYS A O 1
ATOM 770 N N . LYS A 1 100 ? 7.353 7.832 7.497 1.00 87.19 100 LYS A N 1
ATOM 771 C CA . LYS A 1 100 ? 8.691 8.228 7.947 1.00 87.19 100 LYS A CA 1
ATOM 772 C C . LYS A 1 100 ? 9.762 7.531 7.112 1.00 87.19 100 LYS A C 1
ATOM 774 O O . LYS A 1 100 ? 10.638 8.219 6.596 1.00 87.19 100 LYS A O 1
ATOM 779 N N . GLU A 1 101 ? 9.638 6.226 6.906 1.00 87.00 101 GLU A N 1
ATOM 780 C CA . GLU A 1 101 ? 10.552 5.425 6.088 1.00 87.00 101 GLU A CA 1
ATOM 781 C C . GLU A 1 101 ? 10.589 5.902 4.630 1.00 87.00 101 GLU A C 1
ATOM 783 O O . GLU A 1 101 ? 11.663 6.134 4.078 1.00 87.00 101 GLU A O 1
ATOM 788 N N . GLU A 1 102 ? 9.431 6.179 4.019 1.00 84.56 102 GLU A N 1
ATOM 789 C CA . GLU A 1 102 ? 9.390 6.781 2.683 1.00 84.56 102 GLU A CA 1
ATOM 790 C C . GLU A 1 102 ? 10.071 8.152 2.663 1.00 84.56 102 GLU A C 1
ATOM 792 O O . GLU A 1 102 ? 10.813 8.463 1.731 1.00 84.56 102 GLU A O 1
ATOM 797 N N . SER A 1 103 ? 9.817 8.994 3.666 1.00 83.44 103 SER A N 1
ATOM 798 C CA . SER A 1 103 ? 10.420 10.323 3.726 1.00 83.44 103 SER A CA 1
ATOM 799 C C . SER A 1 103 ? 11.938 10.255 3.879 1.00 83.44 103 SER A C 1
ATOM 801 O O . SER A 1 103 ? 12.639 11.053 3.254 1.00 83.44 103 SER A O 1
ATOM 803 N N . ASP A 1 104 ? 12.442 9.286 4.642 1.00 84.31 104 ASP A N 1
ATOM 804 C CA . ASP A 1 104 ? 13.868 9.043 4.804 1.00 84.31 104 ASP A CA 1
ATOM 805 C C . ASP A 1 104 ? 14.474 8.563 3.486 1.00 84.31 104 ASP A C 1
ATOM 807 O O . ASP A 1 104 ? 15.337 9.242 2.930 1.00 84.31 104 ASP A O 1
ATOM 811 N N . ALA A 1 105 ? 13.898 7.532 2.863 1.00 82.12 105 ALA A N 1
ATOM 812 C CA . ALA A 1 105 ? 14.312 7.078 1.538 1.00 82.12 105 ALA A CA 1
ATOM 813 C C . ALA A 1 105 ? 14.249 8.209 0.495 1.00 82.12 105 ALA A C 1
ATOM 815 O O . ALA A 1 105 ? 15.152 8.371 -0.323 1.00 82.12 105 ALA A O 1
ATOM 816 N N . LYS A 1 106 ? 13.237 9.079 0.533 1.00 78.88 106 LYS A N 1
ATOM 817 C CA . LYS A 1 106 ? 13.158 10.243 -0.359 1.00 78.88 106 LYS A CA 1
ATOM 818 C C . LYS A 1 106 ? 14.279 11.249 -0.093 1.00 78.88 106 LYS A C 1
ATOM 820 O O . LYS A 1 106 ? 14.725 11.898 -1.036 1.00 78.88 106 LYS A O 1
ATOM 825 N N . ARG A 1 107 ? 14.747 11.393 1.147 1.00 76.31 107 ARG A N 1
ATOM 826 C CA . ARG A 1 107 ? 15.905 12.236 1.485 1.00 76.31 107 ARG A CA 1
ATOM 827 C C . ARG A 1 107 ? 17.214 11.609 1.012 1.00 76.31 107 ARG A C 1
ATOM 829 O O . ARG A 1 107 ? 18.054 12.344 0.499 1.00 76.31 107 ARG A O 1
ATOM 836 N N . ILE A 1 108 ? 17.362 10.291 1.137 1.00 73.38 108 ILE A N 1
ATOM 837 C CA . ILE A 1 108 ? 18.564 9.564 0.705 1.00 73.38 108 ILE A CA 1
ATOM 838 C C . ILE A 1 108 ? 18.649 9.491 -0.829 1.00 73.38 108 ILE A C 1
ATOM 840 O O . ILE A 1 108 ? 19.657 9.879 -1.416 1.00 73.38 108 ILE A O 1
ATOM 844 N N . PHE A 1 109 ? 17.572 9.062 -1.490 1.00 68.44 109 PHE A N 1
ATOM 845 C CA . PHE A 1 109 ? 17.540 8.760 -2.928 1.00 68.44 109 PHE A CA 1
ATOM 846 C C . PHE A 1 109 ? 16.970 9.885 -3.796 1.00 68.44 109 PHE A C 1
ATOM 848 O O . PHE A 1 109 ? 17.210 9.933 -4.999 1.00 68.44 109 PHE A O 1
ATOM 855 N N . GLY A 1 110 ? 16.193 10.805 -3.223 1.00 60.94 110 GLY A N 1
ATOM 856 C CA . GLY A 1 110 ? 15.474 11.828 -3.985 1.00 60.94 110 GLY A CA 1
ATOM 857 C C . GLY A 1 110 ? 16.297 13.054 -4.373 1.00 60.94 110 GLY A C 1
ATOM 858 O O . GLY A 1 110 ? 15.749 13.931 -5.041 1.00 60.94 110 GLY A O 1
ATOM 859 N N . ASN A 1 111 ? 17.574 13.151 -3.984 1.00 53.31 111 ASN A N 1
ATOM 860 C CA . ASN A 1 111 ? 18.388 14.323 -4.295 1.00 53.31 111 ASN A CA 1
ATOM 861 C C . ASN A 1 111 ? 19.821 13.985 -4.729 1.00 53.31 111 ASN A C 1
ATOM 863 O O . ASN A 1 111 ? 20.788 14.220 -4.004 1.00 53.31 111 ASN A O 1
ATOM 867 N N . SER A 1 112 ? 19.980 13.568 -5.985 1.00 52.75 112 SER A N 1
ATOM 868 C CA . SER A 1 112 ? 21.288 13.482 -6.653 1.00 52.75 112 SER A CA 1
ATOM 869 C C . SER A 1 112 ? 22.012 14.842 -6.799 1.00 52.75 112 SER A C 1
ATOM 871 O O . SER A 1 112 ? 23.077 14.895 -7.407 1.00 52.75 112 SER A O 1
ATOM 873 N N . LYS A 1 113 ? 21.479 15.956 -6.261 1.00 53.16 113 LYS A N 1
ATOM 874 C CA . LYS A 1 113 ? 22.094 17.299 -6.302 1.00 53.16 113 LYS A CA 1
ATOM 875 C C . LYS A 1 113 ? 22.509 17.862 -4.931 1.00 53.16 113 LYS A C 1
ATOM 877 O O . LYS A 1 113 ? 23.096 18.940 -4.897 1.00 53.16 113 LYS A O 1
ATOM 882 N N . ALA A 1 114 ? 22.288 17.171 -3.807 1.00 51.84 114 ALA A N 1
ATOM 883 C CA . ALA A 1 114 ? 22.796 17.623 -2.502 1.00 51.84 114 ALA A CA 1
ATOM 884 C C . ALA A 1 114 ? 23.299 16.462 -1.640 1.00 51.84 114 ALA A C 1
ATOM 886 O O . ALA A 1 114 ? 22.759 16.159 -0.580 1.00 51.84 114 ALA A O 1
ATOM 887 N N . ARG A 1 115 ? 24.396 15.837 -2.075 1.00 55.59 115 ARG A N 1
ATOM 888 C CA . ARG A 1 115 ? 25.183 14.929 -1.236 1.00 55.59 115 ARG A CA 1
ATOM 889 C C . ARG A 1 115 ? 25.890 15.751 -0.149 1.00 55.59 115 ARG A C 1
ATOM 891 O O . ARG A 1 115 ? 27.037 16.156 -0.311 1.00 55.59 115 ARG A O 1
ATOM 898 N N . LYS A 1 116 ? 25.198 16.060 0.948 1.00 51.28 116 LYS A N 1
ATOM 899 C CA . LYS A 1 116 ? 25.804 16.641 2.155 1.00 51.28 116 LYS A CA 1
ATOM 900 C C . LYS A 1 116 ? 25.519 15.725 3.342 1.00 51.28 116 LYS A C 1
ATOM 902 O O . LYS A 1 116 ? 24.479 15.826 3.971 1.00 51.28 116 LYS A O 1
ATOM 907 N N . LYS A 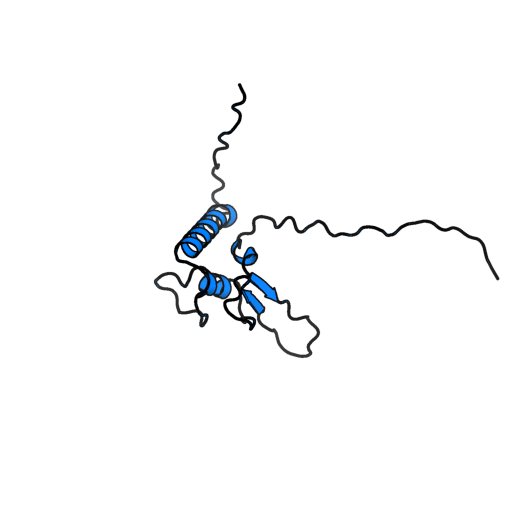1 117 ? 26.486 14.820 3.540 1.00 51.22 117 LYS A N 1
ATOM 908 C CA . LYS A 1 117 ? 26.934 14.158 4.777 1.00 51.22 117 LYS A CA 1
ATOM 909 C C . LYS A 1 117 ? 25.850 13.863 5.824 1.00 51.22 117 LYS A C 1
ATOM 911 O O . LYS A 1 117 ? 25.459 14.750 6.574 1.00 51.22 117 LYS A O 1
ATOM 916 N N . LEU A 1 118 ? 25.471 12.592 5.942 1.00 52.88 118 LEU A N 1
ATOM 917 C CA . LEU A 1 118 ? 24.943 12.059 7.199 1.00 52.88 118 LEU A CA 1
ATOM 918 C C . LEU A 1 118 ? 26.129 11.768 8.141 1.00 52.88 118 LEU A C 1
ATOM 920 O O . LEU A 1 118 ? 27.109 11.180 7.673 1.00 52.88 118 LEU A O 1
ATOM 924 N N . PRO A 1 119 ? 26.095 12.204 9.415 1.00 48.00 119 PRO A N 1
ATOM 925 C CA . PRO A 1 119 ? 27.118 11.870 10.402 1.00 48.00 119 PRO A CA 1
ATOM 926 C C . PRO A 1 119 ? 27.087 10.379 10.756 1.00 48.00 119 PRO A C 1
ATOM 928 O O . PRO A 1 119 ? 26.028 9.811 11.012 1.00 48.00 119 PRO A O 1
ATOM 931 N N . ILE A 1 120 ? 28.268 9.759 10.762 1.00 55.03 120 ILE A N 1
ATOM 932 C CA . ILE A 1 120 ? 28.520 8.450 11.368 1.00 55.03 120 ILE A CA 1
ATOM 933 C C . ILE A 1 120 ? 28.701 8.689 12.870 1.00 55.03 120 ILE A C 1
ATOM 935 O O . ILE A 1 120 ? 29.727 9.223 13.278 1.00 55.03 120 ILE A O 1
ATOM 939 N N . GLU A 1 121 ? 27.736 8.298 13.694 1.00 56.94 121 GLU A N 1
ATOM 940 C CA . GLU A 1 121 ? 27.865 8.265 15.157 1.00 56.94 121 GLU A CA 1
ATOM 941 C C . GLU A 1 121 ? 26.760 7.361 15.728 1.00 56.94 121 GLU A C 1
ATOM 943 O O . GLU A 1 121 ? 25.611 7.498 15.337 1.00 56.94 121 GLU A O 1
ATOM 948 N N . GLN A 1 122 ? 26.959 6.389 16.622 1.00 57.00 122 GLN A N 1
ATOM 949 C CA . GLN A 1 122 ? 28.083 5.978 17.470 1.00 57.00 122 GLN A CA 1
ATOM 950 C C . GLN A 1 122 ? 27.642 4.698 18.209 1.00 57.00 122 GLN A C 1
ATOM 952 O O . GLN A 1 122 ? 26.713 4.818 18.998 1.00 57.00 122 GLN A O 1
ATOM 957 N N . GLN A 1 123 ? 28.328 3.547 18.103 1.00 48.81 123 GLN A N 1
ATOM 958 C CA . GLN A 1 123 ? 28.323 2.507 19.161 1.00 48.81 123 GLN A CA 1
ATOM 959 C C . GLN A 1 123 ? 29.633 1.687 19.163 1.00 48.81 123 GLN A C 1
ATOM 961 O O . GLN A 1 123 ? 29.630 0.490 18.909 1.00 48.81 123 GLN A O 1
ATOM 966 N N . VAL A 1 124 ? 30.764 2.325 19.490 1.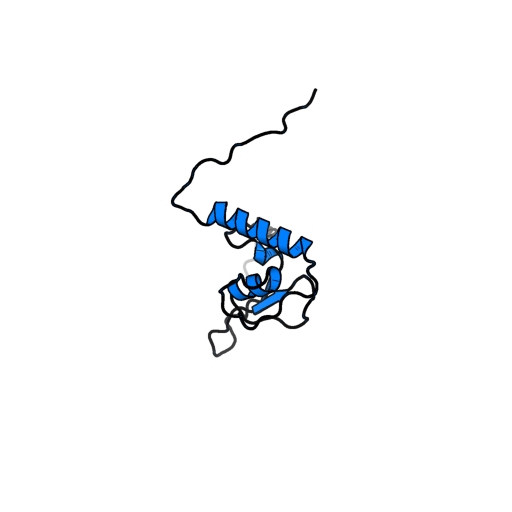00 52.78 124 VAL A N 1
ATOM 967 C CA . VAL A 1 124 ? 31.898 1.621 20.120 1.00 52.78 124 VAL A CA 1
ATOM 968 C C . VAL A 1 124 ? 32.000 2.102 21.561 1.00 52.78 124 VAL A C 1
ATOM 970 O O . VAL A 1 124 ? 32.509 3.182 21.850 1.00 52.78 124 VAL A O 1
ATOM 973 N N . LYS A 1 125 ? 31.401 1.333 22.467 1.00 54.44 125 LYS A N 1
ATOM 974 C CA . LYS A 1 125 ? 31.573 1.462 23.915 1.00 54.44 125 LYS A CA 1
ATOM 975 C C . LYS A 1 125 ? 31.551 0.045 24.479 1.00 54.44 125 LYS A C 1
ATOM 977 O O . LYS A 1 125 ? 30.491 -0.453 24.841 1.00 54.44 125 LYS A O 1
ATOM 982 N N . SER A 1 126 ? 32.711 -0.592 24.499 1.00 51.41 126 SER A N 1
ATOM 983 C CA . SER A 1 126 ? 32.941 -1.811 25.270 1.00 51.41 126 SER A CA 1
ATOM 984 C C . SER A 1 126 ? 34.086 -1.500 26.222 1.00 51.41 126 SER A C 1
ATOM 986 O O . SER A 1 126 ? 35.125 -1.015 25.775 1.00 51.41 126 SER A O 1
ATOM 988 N N . SER A 1 127 ? 33.787 -1.661 27.511 1.00 55.69 127 SER A N 1
ATOM 989 C CA . SER A 1 127 ? 34.616 -1.378 28.686 1.00 55.69 127 SER A CA 1
ATOM 990 C C . SER A 1 127 ? 35.960 -2.088 28.715 1.00 55.69 127 SER A C 1
ATOM 992 O O . SER A 1 127 ? 36.068 -3.178 28.114 1.00 55.69 127 SER A O 1
#

Radius of gyration: 22.34 Å; chains: 1; bounding box: 44×65×60 Å

Organism: NCBI:txid479676

pLDDT: mean 70.36, std 16.01, range [40.25, 89.81]

Sequence (127 aa):
MDLDRSIHSEEEDDIQEDDIEEPSATPLWKYVTKVHVEKGSKGGGGSAKFICNFSCQVKPYTGSYSRVRAHLIGVPPGQKKQGVQVCAKLTHDDIELLKKEESDAKRIFGNSKARKKLPIEQQVKSS